Protein AF-A0A3D6BTU5-F1 (afdb_monomer)

Mean predicted aligned error: 3.22 Å

Organism: NCBI:txid1137281

Secondary structure (DSSP, 8-state):
--S--EEEEEE-TTSSSEEEEE---TTTS-HHHHHHHHHHHHHHHH-PPPPGGGG-TT---PPP--TT-EE-GGGS--

Radius of gyration: 13.21 Å; Cα contacts (8 Å, |Δi|>4): 67; chains: 1; bounding box: 27×28×33 Å

Foldseek 3Di:
DVVWDFQWWDQAPVNPGIDTDTDDDPVVPHLQVVVVVVQVCCCVPVVDHDDPQPSDPPDDDDDDPDPPIDHPPVPDDD

Structure (mmCIF, N/CA/C/O backbone):
data_AF-A0A3D6BTU5-F1
#
_entry.id   AF-A0A3D6BTU5-F1
#
loop_
_atom_site.group_PDB
_atom_site.id
_atom_site.type_symbol
_atom_site.label_atom_id
_atom_site.label_alt_id
_atom_site.label_comp_id
_atom_site.label_asym_id
_atom_site.label_entity_id
_atom_site.label_seq_id
_atom_site.pdbx_PDB_ins_code
_atom_site.Cartn_x
_atom_site.Cartn_y
_atom_site.Cartn_z
_atom_site.occupancy
_atom_site.B_iso_or_equiv
_atom_site.auth_seq_id
_atom_site.auth_comp_id
_atom_site.auth_asym_id
_atom_site.auth_atom_id
_atom_site.pdbx_PDB_model_num
ATOM 1 N N . ASP A 1 1 ? -10.130 -7.821 -5.199 1.00 90.44 1 ASP A N 1
ATOM 2 C CA . ASP A 1 1 ? -10.912 -7.756 -3.957 1.00 90.44 1 ASP A CA 1
ATOM 3 C C . ASP A 1 1 ? -12.171 -6.944 -4.241 1.00 90.44 1 ASP A C 1
ATOM 5 O O . ASP A 1 1 ? -12.115 -6.115 -5.143 1.00 90.44 1 ASP A O 1
ATOM 9 N N . GLU A 1 2 ? -13.295 -7.228 -3.584 1.00 92.31 2 GLU A N 1
ATOM 10 C CA . GLU A 1 2 ? -14.566 -6.525 -3.839 1.00 92.31 2 GLU A CA 1
ATOM 11 C C . GLU A 1 2 ? -14.760 -5.257 -2.989 1.00 92.31 2 GLU A C 1
ATOM 13 O O . GLU A 1 2 ? -15.564 -4.401 -3.349 1.00 92.31 2 GLU A O 1
ATOM 18 N N . TYR A 1 3 ? -14.001 -5.107 -1.900 1.00 93.31 3 TYR A N 1
ATOM 19 C CA . TYR A 1 3 ? -14.066 -3.970 -0.981 1.00 93.31 3 TYR A CA 1
ATOM 20 C C . TYR A 1 3 ? -12.998 -2.913 -1.269 1.00 93.31 3 TYR A C 1
ATOM 22 O O . TYR A 1 3 ? -13.194 -1.739 -0.954 1.00 93.31 3 TYR A O 1
ATOM 30 N N . PHE A 1 4 ? -11.874 -3.308 -1.874 1.00 93.81 4 PHE A N 1
ATOM 31 C CA . PHE A 1 4 ? -10.766 -2.404 -2.173 1.00 93.81 4 PHE A CA 1
ATOM 32 C C . PHE A 1 4 ? -10.545 -2.234 -3.675 1.00 93.81 4 PHE A C 1
ATOM 34 O O . PHE A 1 4 ? -10.157 -3.167 -4.384 1.00 93.81 4 PHE A O 1
ATOM 41 N N . GLU A 1 5 ? -10.715 -1.000 -4.149 1.00 95.31 5 GLU A N 1
ATOM 42 C CA . GLU A 1 5 ? -10.308 -0.613 -5.495 1.00 95.31 5 GLU A CA 1
ATOM 43 C C . GLU A 1 5 ? -8.779 -0.483 -5.548 1.00 95.31 5 GLU A C 1
ATOM 45 O O . GLU A 1 5 ? -8.171 0.322 -4.839 1.00 95.31 5 GLU A O 1
ATOM 50 N N . THR A 1 6 ? -8.146 -1.302 -6.387 1.00 96.75 6 THR A N 1
ATOM 51 C CA . THR A 1 6 ? -6.700 -1.239 -6.609 1.00 96.75 6 THR A CA 1
ATOM 52 C C . THR A 1 6 ? -6.350 0.037 -7.360 1.00 96.75 6 THR A C 1
ATOM 54 O O . THR A 1 6 ? -6.765 0.208 -8.504 1.00 96.75 6 THR A O 1
ATOM 57 N N . GLU A 1 7 ? -5.519 0.885 -6.755 1.00 96.06 7 GLU A N 1
ATOM 58 C CA . GLU A 1 7 ? -4.966 2.074 -7.410 1.00 96.06 7 GLU A CA 1
ATOM 59 C C . GLU A 1 7 ? -3.692 1.730 -8.188 1.00 96.06 7 GLU A C 1
ATOM 61 O O . GLU A 1 7 ? -3.492 2.188 -9.313 1.00 96.06 7 GLU A O 1
ATOM 66 N N . MET A 1 8 ? -2.845 0.875 -7.608 1.00 96.19 8 MET A N 1
ATOM 67 C CA . MET A 1 8 ? -1.615 0.391 -8.228 1.00 96.19 8 MET A CA 1
ATOM 68 C C . MET A 1 8 ? -1.194 -0.943 -7.599 1.00 96.19 8 MET A C 1
ATOM 70 O O . MET A 1 8 ? -1.375 -1.151 -6.396 1.00 96.19 8 MET A O 1
ATOM 74 N N . LEU A 1 9 ? -0.631 -1.851 -8.395 1.00 96.62 9 LEU A N 1
ATOM 75 C CA . LEU A 1 9 ? -0.121 -3.138 -7.915 1.00 96.62 9 LEU A CA 1
ATOM 76 C C . LEU A 1 9 ? 1.140 -3.526 -8.685 1.00 96.62 9 LEU A C 1
ATOM 78 O O . LEU A 1 9 ? 1.135 -3.569 -9.914 1.00 96.62 9 LEU A O 1
ATOM 82 N N . PHE A 1 10 ? 2.209 -3.810 -7.946 1.00 96.31 10 PHE A N 1
ATOM 83 C CA . PHE A 1 10 ? 3.521 -4.135 -8.501 1.00 96.31 10 PHE A CA 1
ATOM 84 C C . PHE A 1 10 ? 4.304 -5.070 -7.581 1.00 96.31 10 PHE A C 1
ATOM 86 O O . PHE A 1 10 ? 3.981 -5.205 -6.399 1.00 96.31 10 PHE A O 1
ATOM 93 N N . THR A 1 11 ? 5.350 -5.699 -8.111 1.00 95.31 11 THR A N 1
ATOM 94 C CA . THR A 1 11 ? 6.305 -6.486 -7.319 1.00 95.31 11 THR A CA 1
ATOM 95 C C . THR A 1 11 ? 7.004 -5.590 -6.295 1.00 95.31 11 THR A C 1
ATOM 97 O O . THR A 1 11 ? 7.467 -4.502 -6.631 1.00 95.31 11 THR A O 1
ATOM 100 N N . SER A 1 12 ? 7.077 -6.019 -5.034 1.00 93.56 12 SER A N 1
ATOM 101 C CA . SER A 1 12 ? 7.732 -5.252 -3.971 1.00 93.56 12 SER A CA 1
ATOM 102 C C . SER A 1 12 ? 9.206 -4.964 -4.314 1.00 93.56 12 SER A C 1
ATOM 104 O O . SER A 1 12 ? 9.837 -5.754 -5.014 1.00 93.56 12 SER A O 1
ATOM 106 N N . PRO A 1 13 ? 9.809 -3.872 -3.800 1.00 90.50 13 PRO A N 1
ATOM 107 C CA . PRO A 1 13 ? 11.223 -3.568 -4.052 1.00 90.50 13 PRO A CA 1
ATOM 108 C C . PRO A 1 13 ? 12.204 -4.673 -3.626 1.00 90.50 13 PRO A C 1
ATOM 110 O O . PRO A 1 13 ? 13.301 -4.757 -4.166 1.00 90.50 13 PRO A O 1
ATOM 113 N N . SER A 1 14 ? 11.820 -5.512 -2.659 1.00 90.75 14 SER A N 1
ATOM 114 C CA . SER A 1 14 ? 12.571 -6.698 -2.233 1.00 90.75 14 SER A CA 1
ATOM 115 C C . SER A 1 14 ? 12.469 -7.874 -3.211 1.00 90.75 14 SER A C 1
ATOM 117 O O . SER A 1 14 ? 13.311 -8.766 -3.165 1.00 90.75 14 SER A O 1
ATOM 119 N N . GLY A 1 15 ? 11.468 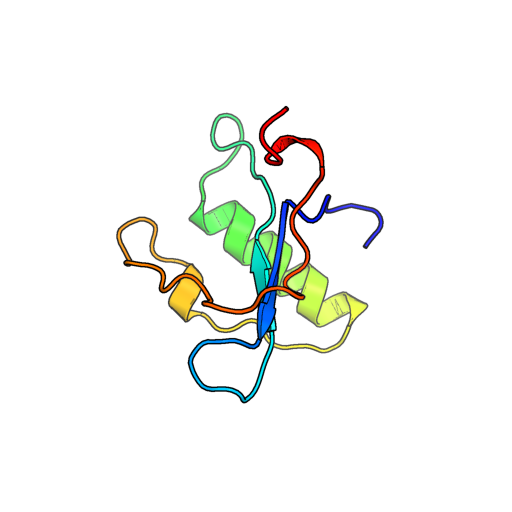-7.885 -4.095 1.00 91.50 15 GLY A N 1
ATOM 120 C CA . GLY A 1 15 ? 11.246 -8.932 -5.096 1.00 91.50 15 GLY A CA 1
ATOM 121 C C . GLY A 1 15 ? 10.507 -10.176 -4.590 1.00 91.50 15 GLY A C 1
ATOM 122 O O . GLY A 1 15 ? 10.258 -11.087 -5.371 1.00 91.50 15 GLY A O 1
ATOM 123 N N . ASP A 1 16 ? 10.149 -10.231 -3.308 1.00 92.88 16 ASP A N 1
ATOM 124 C CA . ASP A 1 16 ? 9.578 -11.405 -2.629 1.00 92.88 16 ASP A CA 1
ATOM 125 C C . ASP A 1 16 ? 8.070 -11.297 -2.349 1.00 92.88 16 ASP A C 1
ATOM 127 O O . ASP A 1 16 ? 7.476 -12.186 -1.738 1.00 92.88 16 ASP A O 1
ATOM 131 N N . GLY A 1 17 ? 7.430 -10.222 -2.806 1.00 93.31 17 GLY A N 1
ATOM 132 C CA . GLY A 1 17 ? 6.016 -9.993 -2.569 1.00 93.31 1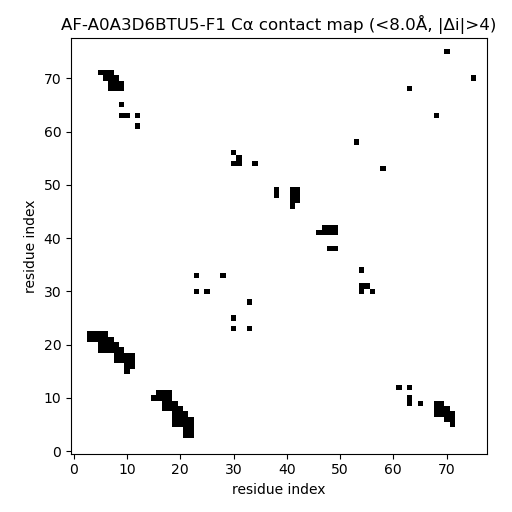7 GLY A CA 1
ATOM 133 C C . GLY A 1 17 ? 5.406 -8.977 -3.518 1.00 93.31 17 GLY A C 1
ATOM 134 O O . GLY A 1 17 ? 5.986 -8.586 -4.531 1.00 93.31 17 GLY A O 1
ATOM 135 N N . LEU A 1 18 ? 4.201 -8.539 -3.170 1.00 94.94 18 LEU A N 1
ATOM 136 C CA . LEU A 1 18 ? 3.465 -7.519 -3.902 1.00 94.94 18 LEU A CA 1
ATOM 137 C C . LEU A 1 18 ? 3.324 -6.269 -3.042 1.00 94.94 18 LEU A C 1
ATOM 139 O O . LEU A 1 18 ? 3.090 -6.348 -1.836 1.00 94.94 18 LEU A O 1
ATOM 143 N N . LYS A 1 19 ? 3.416 -5.108 -3.682 1.00 95.25 19 LYS A N 1
ATOM 144 C CA . LYS A 1 19 ? 3.046 -3.827 -3.101 1.00 95.25 19 LYS A CA 1
ATOM 145 C C . LYS A 1 19 ? 1.715 -3.389 -3.688 1.00 95.25 19 LYS A C 1
ATOM 147 O O . LYS A 1 19 ? 1.618 -3.061 -4.868 1.00 95.25 19 LYS A O 1
ATOM 152 N N . TRP A 1 20 ? 0.693 -3.416 -2.842 1.00 96.38 20 TRP A N 1
ATOM 153 C CA . TRP A 1 20 ? -0.673 -3.074 -3.205 1.00 96.38 20 TRP A CA 1
ATOM 154 C C . TRP A 1 20 ? -1.028 -1.693 -2.664 1.00 96.38 20 TRP A C 1
ATOM 156 O O . TRP A 1 20 ? -0.996 -1.469 -1.454 1.00 96.38 20 TRP A O 1
ATOM 166 N N . ILE A 1 21 ? -1.334 -0.763 -3.565 1.00 95.69 21 ILE A N 1
ATOM 167 C CA . ILE A 1 21 ? -1.784 0.583 -3.223 1.00 95.69 21 ILE A CA 1
ATOM 168 C C . ILE A 1 21 ? -3.301 0.633 -3.380 1.00 95.69 21 ILE A C 1
ATOM 170 O O . ILE A 1 21 ? -3.836 0.351 -4.456 1.00 95.69 21 ILE A O 1
ATOM 174 N N . ILE A 1 22 ? -3.970 1.015 -2.298 1.00 95.69 22 ILE A N 1
ATOM 175 C CA . ILE A 1 22 ? -5.414 1.231 -2.224 1.00 95.69 22 ILE A CA 1
ATOM 176 C C . ILE A 1 22 ? -5.675 2.647 -1.724 1.00 95.69 22 ILE A C 1
ATOM 178 O O . ILE A 1 22 ? -4.844 3.234 -1.024 1.00 95.69 22 ILE A O 1
ATOM 182 N N . ARG A 1 23 ? -6.832 3.198 -2.076 1.00 92.94 23 ARG A N 1
ATOM 183 C CA . ARG A 1 23 ? -7.271 4.494 -1.560 1.00 92.94 23 ARG A CA 1
ATOM 184 C C . ARG A 1 23 ? -7.947 4.319 -0.201 1.00 92.94 23 ARG A C 1
ATOM 186 O O . ARG A 1 23 ? -8.666 3.346 0.005 1.00 92.94 23 ARG A O 1
ATOM 193 N N . ILE A 1 24 ? -7.743 5.277 0.697 1.00 93.38 24 ILE A N 1
ATOM 194 C CA . ILE A 1 24 ? -8.402 5.346 2.009 1.00 93.38 24 ILE A CA 1
ATOM 195 C C . ILE A 1 24 ? -8.992 6.743 2.223 1.00 93.38 24 ILE A C 1
ATOM 197 O O . ILE A 1 24 ? -8.503 7.705 1.623 1.00 93.38 24 ILE A O 1
ATOM 201 N N . ASP A 1 25 ? -10.017 6.857 3.069 1.00 92.81 25 ASP A N 1
ATOM 202 C CA . ASP A 1 25 ? -10.626 8.139 3.438 1.00 92.81 25 ASP A CA 1
ATOM 203 C C . ASP A 1 25 ? -10.277 8.527 4.877 1.00 92.81 25 ASP A C 1
ATOM 205 O O . ASP A 1 25 ? -10.973 8.198 5.835 1.00 92.81 25 ASP A O 1
ATOM 209 N N . VAL A 1 26 ? -9.191 9.281 5.031 1.00 93.62 26 VAL A N 1
ATOM 210 C CA . VAL A 1 26 ? -8.697 9.682 6.355 1.00 93.62 26 VAL A CA 1
ATOM 211 C C . VAL A 1 26 ? -9.568 10.719 7.078 1.00 93.62 26 VAL A C 1
ATOM 213 O O . VAL A 1 26 ? -9.203 11.153 8.170 1.00 93.62 26 VAL A O 1
ATOM 216 N N . SER A 1 27 ? -10.688 11.152 6.485 1.00 95.38 27 SER A N 1
ATOM 217 C CA . SER A 1 27 ? -11.645 12.037 7.158 1.00 95.38 27 SER A CA 1
ATOM 218 C C . SER A 1 27 ? -12.530 11.302 8.170 1.00 95.38 27 SER A C 1
ATOM 220 O O . SER A 1 27 ? -12.995 11.929 9.122 1.00 95.38 27 SER A O 1
ATOM 222 N N . GLU A 1 28 ? -12.716 9.986 8.007 1.00 90.56 28 GLU A N 1
ATOM 223 C CA . GLU A 1 28 ? -13.539 9.161 8.901 1.00 90.56 28 GLU A CA 1
ATOM 224 C C . GLU A 1 28 ? -12.711 8.451 9.978 1.00 90.56 28 GLU A C 1
ATOM 226 O O . GLU A 1 28 ? -13.091 8.447 11.149 1.00 90.56 28 GLU A O 1
ATOM 231 N N . VAL A 1 29 ? -11.572 7.861 9.594 1.00 94.56 29 VAL A N 1
ATOM 232 C CA . VAL A 1 29 ? -10.655 7.151 10.503 1.00 94.56 29 VAL A CA 1
ATOM 233 C C . VAL A 1 29 ? -9.196 7.379 10.108 1.00 94.56 29 VAL A C 1
ATOM 235 O O . VAL A 1 29 ? -8.877 7.710 8.968 1.00 94.56 29 VAL A O 1
ATOM 238 N N . THR A 1 30 ? -8.268 7.201 11.043 1.00 95.94 30 THR A N 1
ATOM 239 C CA . THR A 1 30 ? -6.844 7.464 10.795 1.00 95.94 30 THR A CA 1
ATOM 240 C C . THR A 1 30 ? -6.207 6.428 9.859 1.00 95.94 30 THR A C 1
ATOM 242 O O . THR A 1 30 ? -6.662 5.289 9.746 1.00 95.94 30 THR A O 1
ATOM 245 N N . HIS A 1 31 ? -5.070 6.777 9.238 1.00 95.12 31 HIS A N 1
ATOM 246 C CA . HIS A 1 31 ? -4.264 5.826 8.448 1.00 95.12 31 HIS A CA 1
ATOM 247 C C . HIS A 1 31 ? -3.915 4.555 9.232 1.00 95.12 31 HIS A C 1
ATOM 249 O O . HIS A 1 31 ? -3.980 3.457 8.690 1.00 95.12 31 HIS A O 1
ATOM 255 N N . SER A 1 32 ? -3.571 4.692 10.517 1.00 95.94 32 SER A N 1
ATOM 256 C CA . SER A 1 32 ? -3.204 3.561 11.379 1.00 95.94 32 SER A CA 1
ATOM 257 C C . SER A 1 32 ? -4.378 2.600 11.598 1.00 95.94 32 SER A C 1
ATOM 259 O O . SER A 1 32 ? -4.201 1.378 11.571 1.00 95.94 32 SER A O 1
ATOM 261 N N . GLU A 1 33 ? -5.582 3.141 11.789 1.00 96.75 33 GLU A N 1
ATOM 262 C CA . GLU A 1 33 ? -6.809 2.353 11.935 1.00 96.75 33 GLU A CA 1
ATOM 263 C C . GLU A 1 33 ? -7.164 1.641 10.629 1.00 96.75 33 GLU A C 1
ATOM 265 O O . GLU A 1 33 ? -7.373 0.426 10.649 1.00 96.75 33 GLU A O 1
ATOM 270 N N . TYR A 1 34 ? -7.119 2.343 9.489 1.00 96.50 34 TYR A N 1
ATOM 271 C CA . TYR A 1 34 ? -7.286 1.717 8.172 1.00 96.50 34 TYR A CA 1
ATOM 272 C C . TYR A 1 34 ? -6.281 0.598 7.942 1.00 96.50 34 TYR A C 1
ATOM 274 O O . TYR A 1 34 ? -6.665 -0.512 7.581 1.00 96.50 34 TYR A O 1
ATOM 282 N N . PHE A 1 35 ? -4.995 0.867 8.172 1.00 96.75 35 PHE A N 1
ATOM 283 C CA . PHE A 1 35 ? -3.935 -0.108 7.954 1.00 96.75 35 PHE A CA 1
ATOM 284 C C . PHE A 1 35 ? -4.169 -1.371 8.788 1.00 96.75 35 PHE A C 1
ATOM 286 O O . PHE A 1 35 ? -4.058 -2.484 8.277 1.00 96.75 35 PHE A O 1
ATOM 293 N N . THR A 1 36 ? -4.555 -1.203 10.055 1.00 97.44 36 THR A N 1
ATOM 294 C CA . THR A 1 36 ? -4.868 -2.319 10.956 1.00 97.44 36 THR A CA 1
ATOM 295 C C . THR A 1 36 ? -6.085 -3.108 10.470 1.00 97.44 3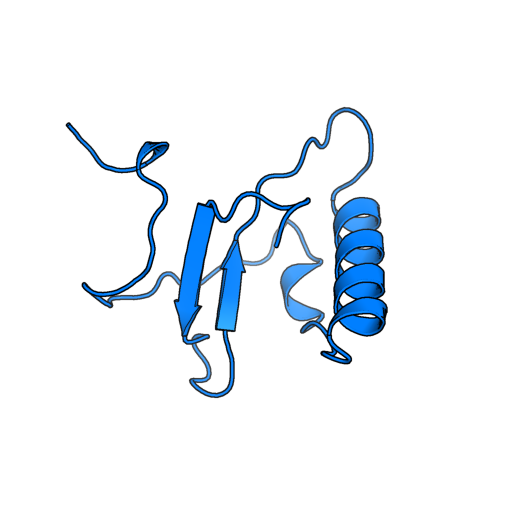6 THR A C 1
ATOM 297 O O . THR A 1 36 ? -6.032 -4.336 10.403 1.00 97.44 36 THR A O 1
ATOM 300 N N . ALA A 1 37 ? -7.169 -2.427 10.091 1.00 96.69 37 ALA A N 1
ATOM 301 C CA . ALA A 1 37 ? -8.385 -3.068 9.595 1.00 96.69 37 ALA A CA 1
ATOM 302 C C . ALA A 1 37 ? -8.133 -3.857 8.299 1.00 96.69 37 ALA A C 1
ATOM 304 O O . ALA A 1 37 ? -8.519 -5.022 8.198 1.00 96.69 37 ALA A O 1
ATOM 305 N N . VAL A 1 38 ? -7.420 -3.259 7.341 1.00 96.69 38 VAL A N 1
ATOM 306 C CA . VAL A 1 38 ? -7.063 -3.891 6.063 1.00 96.69 38 VAL A CA 1
ATOM 307 C C . VAL A 1 38 ? -6.124 -5.077 6.283 1.00 96.69 38 VAL A C 1
ATOM 309 O O . VAL A 1 38 ? -6.347 -6.142 5.713 1.00 96.69 38 VAL A O 1
ATOM 312 N N . ALA A 1 39 ? -5.112 -4.947 7.148 1.00 97.81 39 ALA A N 1
ATOM 313 C CA . ALA A 1 39 ? -4.215 -6.054 7.476 1.00 97.81 39 ALA A CA 1
ATOM 314 C C . ALA A 1 39 ? -4.964 -7.236 8.112 1.00 97.81 39 ALA A C 1
ATOM 316 O O . ALA A 1 39 ? -4.722 -8.386 7.740 1.00 97.81 39 ALA A O 1
ATOM 317 N N . ASN A 1 40 ? -5.907 -6.958 9.018 1.00 98.19 40 ASN A N 1
ATOM 318 C CA . ASN A 1 40 ? -6.753 -7.979 9.633 1.00 98.19 40 ASN A CA 1
ATOM 319 C C . ASN A 1 40 ? -7.653 -8.666 8.604 1.00 98.19 40 ASN A C 1
ATOM 321 O O . ASN A 1 40 ? -7.732 -9.893 8.595 1.00 98.19 40 ASN A O 1
ATOM 325 N N . TYR A 1 41 ? -8.285 -7.898 7.713 1.00 98.06 41 TYR A N 1
ATOM 326 C CA . TYR A 1 41 ? -9.096 -8.451 6.631 1.00 98.06 41 TYR A CA 1
ATOM 327 C C . TYR A 1 41 ? -8.262 -9.341 5.704 1.00 98.06 41 TYR A C 1
ATOM 329 O O . TYR A 1 41 ? -8.629 -10.487 5.467 1.00 98.06 41 TYR A O 1
ATOM 337 N N . ILE A 1 42 ? -7.104 -8.868 5.229 1.00 97.75 42 ILE A N 1
ATOM 338 C CA . ILE A 1 42 ? -6.232 -9.645 4.334 1.00 97.75 42 ILE A CA 1
ATOM 339 C C . ILE A 1 42 ? -5.783 -10.942 5.017 1.00 97.75 42 ILE A C 1
ATOM 341 O O . ILE A 1 42 ? -5.773 -12.007 4.391 1.00 97.75 42 ILE A O 1
ATOM 345 N N . LYS A 1 43 ? -5.463 -10.880 6.315 1.00 98.31 43 LYS A N 1
ATOM 346 C CA . LYS A 1 43 ? -5.104 -12.067 7.090 1.00 98.31 43 LYS A CA 1
ATOM 347 C C . LYS A 1 43 ? -6.273 -13.034 7.233 1.00 98.31 43 LYS A C 1
ATOM 349 O O . LYS A 1 43 ? -6.069 -14.234 7.091 1.00 98.31 43 L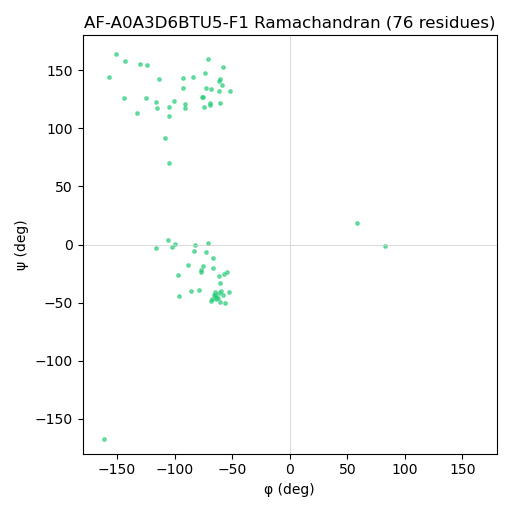YS A O 1
ATOM 354 N N . TYR A 1 44 ? -7.473 -12.542 7.507 1.00 98.38 44 TYR A N 1
ATOM 355 C CA . TYR A 1 44 ? -8.657 -13.381 7.659 1.00 98.38 44 TYR A CA 1
ATOM 356 C C . TYR A 1 44 ? -9.080 -14.028 6.332 1.00 98.38 44 TYR A C 1
ATOM 358 O O . TYR A 1 44 ? -9.264 -15.241 6.269 1.00 98.38 44 TYR A O 1
ATOM 366 N N . THR A 1 45 ? -9.176 -13.235 5.265 1.00 98.12 45 THR A N 1
ATOM 367 C CA . THR A 1 45 ? -9.730 -13.647 3.967 1.00 98.12 45 THR A CA 1
ATOM 368 C C . THR A 1 45 ? -8.738 -14.452 3.133 1.00 98.12 45 THR A C 1
ATOM 370 O O . THR A 1 45 ? -9.119 -15.420 2.478 1.00 98.12 45 THR A O 1
ATOM 373 N N . TYR A 1 46 ? -7.455 -14.079 3.159 1.00 96.50 46 TYR A N 1
ATOM 374 C CA . TYR A 1 46 ? -6.432 -14.664 2.284 1.00 96.50 46 TYR A CA 1
ATOM 375 C C . TYR A 1 46 ? -5.332 -15.416 3.036 1.00 96.50 46 TYR A C 1
ATOM 377 O O . TYR A 1 46 ? -4.446 -15.989 2.409 1.00 96.50 46 TYR A O 1
ATOM 385 N N . ASN A 1 47 ? -5.356 -15.418 4.374 1.00 97.88 47 ASN A N 1
ATOM 386 C CA . ASN A 1 47 ? -4.293 -15.969 5.221 1.00 97.88 47 ASN A CA 1
ATOM 387 C C . ASN A 1 47 ? -2.903 -15.333 4.989 1.00 97.88 47 ASN A C 1
ATOM 389 O O . ASN A 1 47 ? -1.884 -15.878 5.419 1.00 97.88 47 ASN A O 1
ATOM 393 N N . ILE A 1 48 ? -2.851 -14.148 4.373 1.00 96.50 48 ILE A N 1
ATOM 394 C CA . ILE A 1 48 ? -1.616 -13.408 4.085 1.00 96.50 48 ILE A CA 1
ATOM 395 C C . ILE A 1 48 ? -1.325 -12.433 5.227 1.00 96.50 48 ILE A C 1
ATOM 397 O O . ILE A 1 48 ? -2.208 -11.723 5.700 1.00 96.50 48 ILE A O 1
ATOM 401 N N . VAL A 1 49 ? -0.074 -12.391 5.684 1.00 96.44 49 VAL A N 1
ATOM 402 C CA . VAL A 1 49 ? 0.379 -11.401 6.670 1.00 96.44 49 VAL A CA 1
ATOM 403 C C . VAL A 1 49 ? 0.902 -10.180 5.923 1.00 96.44 49 VAL A C 1
ATOM 405 O O . VAL A 1 49 ? 1.831 -10.293 5.130 1.00 96.44 49 VAL A O 1
ATOM 408 N N . VAL A 1 50 ? 0.305 -9.017 6.179 1.00 96.62 50 VAL A N 1
ATOM 409 C CA . VAL A 1 50 ? 0.734 -7.753 5.570 1.00 96.62 50 VAL A CA 1
ATOM 410 C C . VAL A 1 50 ? 2.052 -7.282 6.184 1.00 96.62 50 VAL A C 1
ATOM 412 O O . VAL A 1 50 ? 2.205 -7.263 7.411 1.00 96.62 50 VAL A O 1
ATOM 415 N N . ASP A 1 51 ? 2.982 -6.851 5.330 1.00 94.38 51 ASP A N 1
ATOM 416 C CA . ASP A 1 51 ? 4.211 -6.180 5.752 1.00 94.38 51 ASP A CA 1
ATOM 417 C C . ASP A 1 51 ? 3.884 -4.879 6.503 1.00 94.38 51 ASP A C 1
ATOM 419 O O . ASP A 1 51 ? 3.263 -3.959 5.974 1.00 94.38 51 ASP A O 1
ATOM 423 N N . GLN A 1 52 ? 4.351 -4.791 7.747 1.00 94.50 52 GLN A N 1
ATOM 424 C CA . GLN A 1 52 ? 4.116 -3.672 8.657 1.00 94.50 52 GLN A CA 1
ATOM 425 C C . GLN A 1 52 ? 4.895 -2.403 8.290 1.00 94.50 52 GLN A C 1
ATOM 427 O O . GLN A 1 52 ? 4.700 -1.361 8.918 1.00 94.50 52 GLN A O 1
ATOM 432 N N . SER A 1 53 ? 5.780 -2.461 7.294 1.00 90.62 53 SER A N 1
ATOM 433 C CA . SER A 1 53 ? 6.565 -1.319 6.831 1.00 90.62 53 SER A CA 1
ATOM 434 C C . SER A 1 53 ? 5.700 -0.174 6.286 1.00 90.62 53 SER A C 1
ATOM 436 O O . SER A 1 53 ? 6.104 0.981 6.398 1.00 90.62 53 SER A O 1
ATOM 438 N N . GLY A 1 54 ? 4.499 -0.468 5.769 1.00 89.94 54 GLY A N 1
ATOM 439 C CA . GLY A 1 54 ? 3.566 0.510 5.188 1.00 89.94 54 GLY A CA 1
ATOM 440 C C . GLY A 1 54 ? 2.684 1.282 6.181 1.00 89.94 54 GLY A C 1
ATOM 441 O O . GLY A 1 54 ? 1.878 2.110 5.759 1.00 89.94 54 GLY A O 1
ATOM 442 N N . LYS A 1 55 ? 2.805 1.030 7.490 1.00 94.06 55 LYS A N 1
ATOM 443 C CA . LYS A 1 55 ? 1.945 1.662 8.509 1.00 94.06 55 LYS A CA 1
ATOM 444 C C . LYS A 1 55 ? 2.311 3.114 8.834 1.00 94.06 55 LYS A C 1
ATOM 446 O O . LYS A 1 55 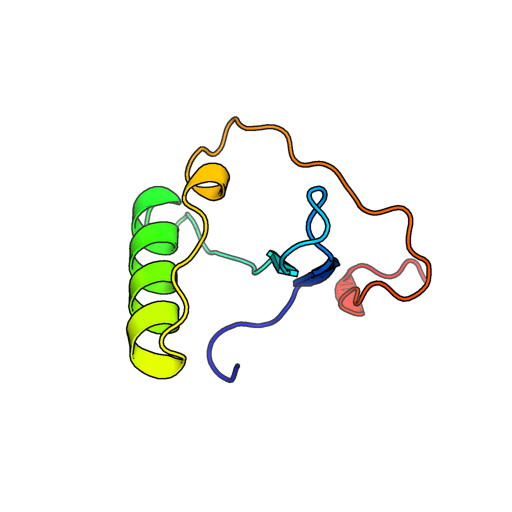? 1.493 3.838 9.386 1.00 94.06 55 LYS A O 1
ATOM 451 N N . ASP A 1 56 ? 3.546 3.520 8.550 1.00 93.69 56 ASP A N 1
ATOM 452 C CA . ASP A 1 56 ? 4.047 4.863 8.847 1.00 93.69 56 ASP A CA 1
ATOM 453 C C . ASP A 1 56 ? 3.800 5.796 7.658 1.00 93.69 56 ASP A C 1
ATOM 455 O O . ASP A 1 56 ? 4.346 5.591 6.574 1.00 93.69 56 ASP A O 1
ATOM 459 N N . VAL A 1 57 ? 2.993 6.834 7.885 1.00 91.62 57 VAL A N 1
ATOM 460 C CA . VAL A 1 57 ? 2.606 7.834 6.877 1.00 91.62 57 VAL A CA 1
ATOM 461 C C . VAL A 1 57 ? 3.818 8.584 6.321 1.00 91.62 57 VAL A C 1
ATOM 463 O O . VAL A 1 57 ? 3.832 8.959 5.152 1.00 91.62 57 VAL A O 1
ATOM 466 N N . SER A 1 58 ? 4.846 8.805 7.141 1.00 93.06 58 SER A N 1
ATOM 467 C CA . SER A 1 58 ? 6.026 9.588 6.760 1.00 93.06 58 SER A CA 1
ATOM 468 C C . SER A 1 58 ? 7.075 8.783 5.985 1.00 93.06 58 SER A C 1
ATOM 470 O O . SER A 1 58 ? 8.064 9.340 5.500 1.00 93.0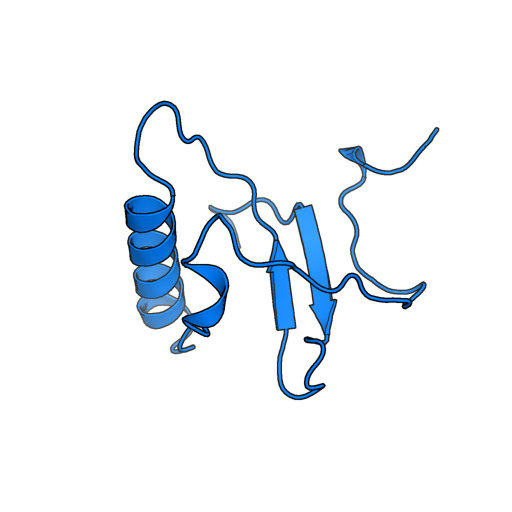6 58 SER A O 1
ATOM 472 N N . ARG A 1 59 ? 6.879 7.466 5.846 1.00 90.38 59 ARG A N 1
ATOM 473 C CA . ARG A 1 59 ? 7.858 6.581 5.221 1.00 90.38 59 ARG A CA 1
ATOM 474 C C . ARG A 1 59 ? 7.855 6.732 3.701 1.00 90.38 59 ARG A C 1
ATOM 476 O O . ARG A 1 59 ? 6.845 6.524 3.035 1.00 90.38 59 ARG A O 1
ATOM 483 N N . ALA A 1 60 ? 9.035 6.978 3.136 1.00 90.06 60 ALA A N 1
ATOM 484 C CA . ALA A 1 60 ? 9.218 6.992 1.691 1.00 90.06 60 ALA A CA 1
ATOM 485 C C . ALA A 1 60 ? 8.866 5.636 1.045 1.00 90.06 60 ALA A C 1
ATOM 487 O O . ALA A 1 60 ? 9.163 4.558 1.572 1.00 90.06 60 ALA A O 1
ATOM 488 N N . CYS A 1 61 ? 8.266 5.704 -0.141 1.00 88.94 61 CYS A N 1
ATOM 489 C CA . CYS A 1 61 ? 7.874 4.553 -0.941 1.00 88.94 61 CYS A CA 1
ATOM 490 C C . CYS A 1 61 ? 8.662 4.544 -2.257 1.00 88.94 61 CYS A C 1
ATOM 492 O O . CYS A 1 61 ? 8.578 5.497 -3.026 1.00 88.94 61 CYS A O 1
ATOM 494 N N . PHE A 1 62 ? 9.396 3.462 -2.533 1.00 90.75 62 PHE A N 1
ATOM 495 C CA . PHE A 1 62 ? 9.968 3.239 -3.862 1.00 90.75 62 PHE A CA 1
ATOM 496 C C . PHE A 1 62 ? 8.859 2.954 -4.879 1.00 90.75 62 PHE A C 1
ATOM 498 O O . PHE A 1 62 ? 7.976 2.132 -4.616 1.00 90.75 62 PHE A O 1
ATOM 505 N N . LEU A 1 63 ? 8.942 3.608 -6.036 1.00 90.88 63 LEU A N 1
ATOM 506 C CA . LEU A 1 63 ? 8.101 3.326 -7.195 1.00 90.88 63 LEU A CA 1
ATOM 507 C C . LEU A 1 63 ? 8.803 2.318 -8.118 1.00 90.88 63 LEU A C 1
ATOM 509 O O . LEU A 1 63 ? 10.029 2.376 -8.252 1.00 90.88 63 LEU A O 1
ATOM 513 N N . PRO A 1 64 ? 8.057 1.397 -8.746 1.00 92.88 64 PRO A N 1
ATOM 514 C CA . PRO A 1 64 ? 8.617 0.446 -9.687 1.00 92.88 64 PRO A CA 1
ATOM 515 C C . PRO A 1 64 ? 8.969 1.144 -11.002 1.00 92.88 64 PRO A C 1
ATOM 517 O O . PRO A 1 64 ? 8.270 2.051 -11.453 1.00 92.88 64 PRO A O 1
ATOM 520 N N . TYR A 1 65 ? 10.021 0.658 -11.654 1.00 91.44 65 TYR A N 1
ATOM 521 C CA . TYR A 1 65 ? 10.283 0.926 -13.065 1.00 91.44 65 TYR A CA 1
ATOM 522 C C . TYR A 1 65 ? 9.925 -0.326 -13.871 1.00 91.44 65 TYR A C 1
ATOM 524 O O . TYR A 1 65 ? 10.794 -1.061 -14.333 1.00 91.44 65 TYR A O 1
ATOM 532 N N . ASP A 1 66 ? 8.626 -0.612 -13.952 1.00 90.94 66 ASP A N 1
ATOM 533 C CA . ASP A 1 66 ? 8.085 -1.797 -14.618 1.00 90.94 66 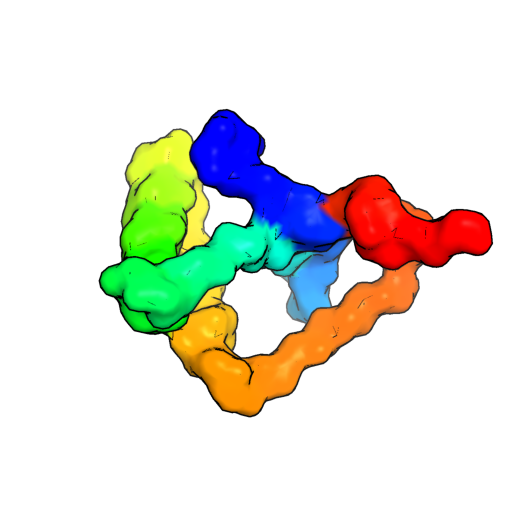ASP A CA 1
ATOM 534 C C . ASP A 1 66 ? 6.914 -1.388 -15.531 1.00 90.94 66 ASP A C 1
ATOM 536 O O . ASP A 1 66 ? 5.868 -0.977 -15.016 1.00 90.94 66 ASP A O 1
ATOM 540 N N . PRO A 1 67 ? 7.059 -1.508 -16.868 1.00 90.50 67 PRO A N 1
ATOM 541 C CA . PRO A 1 67 ? 6.031 -1.113 -17.832 1.00 90.50 67 PRO A CA 1
ATOM 542 C C . PRO A 1 67 ? 4.767 -1.983 -17.772 1.00 90.50 67 PRO A C 1
ATOM 544 O O . PRO A 1 67 ? 3.761 -1.633 -18.383 1.00 90.50 67 PRO A O 1
ATOM 547 N N . THR A 1 68 ? 4.809 -3.110 -17.059 1.00 91.38 68 THR A N 1
ATOM 548 C CA . THR A 1 68 ? 3.677 -4.026 -16.877 1.00 91.38 68 THR A CA 1
ATOM 549 C C . THR A 1 68 ? 2.964 -3.845 -15.537 1.00 91.38 68 THR A C 1
ATOM 551 O O . THR A 1 68 ? 1.973 -4.528 -15.277 1.00 91.38 68 THR A O 1
ATOM 554 N N . THR A 1 69 ? 3.421 -2.895 -14.708 1.00 94.62 69 THR A N 1
ATOM 555 C CA . THR A 1 69 ? 2.758 -2.525 -13.451 1.00 94.62 69 THR A CA 1
ATOM 556 C C . THR A 1 69 ? 1.289 -2.219 -13.702 1.00 94.62 69 THR A C 1
ATOM 558 O O . THR A 1 69 ? 0.940 -1.419 -14.574 1.00 94.62 69 THR A O 1
ATOM 561 N N . PHE A 1 70 ? 0.416 -2.801 -12.882 1.00 95.81 70 PHE A N 1
ATOM 562 C CA . PHE A 1 70 ? -0.977 -2.401 -12.902 1.00 95.81 70 PHE A CA 1
ATOM 563 C C . PHE A 1 70 ? -1.096 -0.983 -12.339 1.00 95.81 70 PHE A C 1
ATOM 565 O O . PHE A 1 70 ? -0.750 -0.738 -11.180 1.00 95.81 70 PHE A O 1
ATOM 572 N N . LEU A 1 71 ? -1.636 -0.072 -13.145 1.00 95.62 71 LEU A N 1
ATOM 573 C CA . LEU A 1 71 ? -2.011 1.276 -12.739 1.00 95.62 71 LEU A CA 1
ATOM 574 C C . LEU A 1 71 ? -3.477 1.503 -13.088 1.00 95.62 71 LEU A C 1
ATOM 576 O O . LEU A 1 71 ? -3.884 1.341 -14.244 1.00 95.62 71 LEU A O 1
ATOM 580 N N . HIS A 1 72 ? -4.264 1.905 -12.094 1.00 95.94 72 HIS A N 1
ATOM 581 C CA . HIS A 1 72 ? -5.671 2.185 -12.308 1.00 95.94 72 HIS A CA 1
ATOM 582 C C . HIS A 1 72 ? -5.853 3.286 -13.361 1.00 95.94 72 HIS A C 1
ATOM 584 O O . HIS A 1 72 ? -5.178 4.317 -13.334 1.00 95.94 72 HIS A O 1
ATOM 590 N N . LYS A 1 73 ? -6.815 3.091 -14.271 1.00 94.62 73 LYS A N 1
ATOM 591 C CA . LYS A 1 73 ? -7.057 3.975 -15.428 1.00 94.62 73 LYS A CA 1
ATOM 592 C C . LYS A 1 73 ? -7.265 5.448 -15.070 1.00 94.62 73 LYS A C 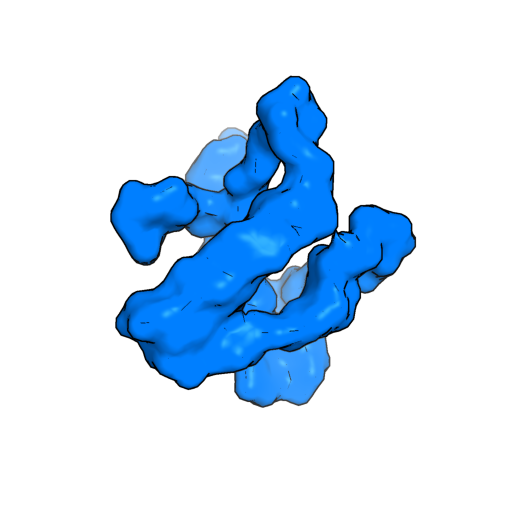1
ATOM 594 O O . LYS A 1 73 ? -7.022 6.313 -15.896 1.00 94.62 73 LYS A O 1
ATOM 599 N N . ARG A 1 74 ? -7.695 5.743 -13.838 1.00 94.06 74 ARG A N 1
ATOM 600 C CA . ARG A 1 74 ? -7.894 7.124 -13.365 1.00 94.06 74 ARG A CA 1
ATOM 601 C C . ARG A 1 74 ? -6.598 7.935 -13.250 1.00 94.06 74 ARG A C 1
ATOM 603 O O . ARG A 1 74 ? -6.676 9.154 -13.217 1.00 94.06 74 ARG A O 1
ATOM 610 N N . HIS A 1 75 ? -5.446 7.266 -13.165 1.00 91.31 75 HIS A N 1
ATOM 611 C CA . HIS A 1 75 ? -4.123 7.897 -13.057 1.00 91.31 75 HIS A CA 1
ATOM 612 C C . HIS A 1 75 ? -3.353 7.898 -14.377 1.00 91.31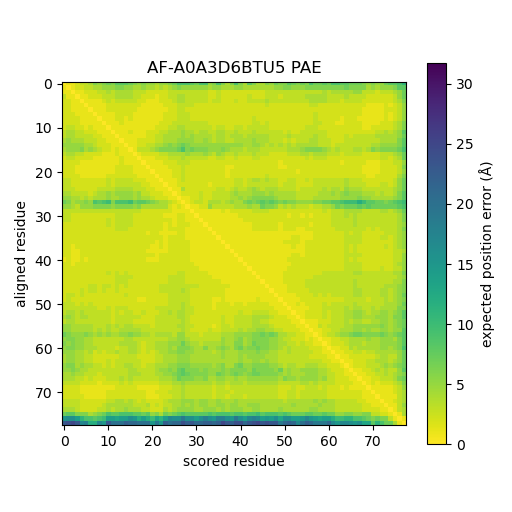 75 HIS A C 1
ATOM 614 O O . HIS A 1 75 ? -2.231 8.393 -14.432 1.00 91.31 75 HIS A O 1
ATOM 620 N N . GLN A 1 76 ? -3.919 7.313 -15.434 1.00 85.88 76 GLN A N 1
ATOM 621 C CA . GLN A 1 76 ? -3.304 7.335 -16.754 1.00 85.88 76 GLN A CA 1
ATOM 622 C C . GLN A 1 76 ? -3.513 8.731 -17.350 1.00 85.88 76 GLN A C 1
ATOM 624 O O . GLN A 1 76 ? -4.634 9.241 -17.359 1.00 85.88 76 GLN A O 1
ATOM 629 N N . ALA A 1 77 ? -2.427 9.368 -17.794 1.00 78.38 77 ALA A N 1
ATOM 630 C CA . ALA A 1 77 ? -2.523 10.620 -18.536 1.00 78.38 77 ALA A CA 1
ATOM 631 C C . ALA A 1 77 ? -3.303 10.380 -19.841 1.00 78.38 77 ALA A C 1
ATOM 633 O O . ALA A 1 77 ? -3.149 9.321 -20.453 1.00 78.38 77 ALA A O 1
ATOM 634 N N . LEU A 1 78 ? -4.151 11.346 -20.214 1.00 59.00 78 LEU A N 1
ATOM 635 C CA . LEU A 1 78 ? -4.885 11.354 -21.486 1.00 59.00 78 LEU A CA 1
ATOM 636 C C . LEU A 1 78 ? -3.936 11.354 -22.688 1.00 59.00 78 LEU A C 1
ATOM 638 O O . LEU A 1 78 ? -2.908 12.067 -22.618 1.00 59.00 78 LEU A O 1
#

Sequence (78 aa):
DEYFETEMLFTSPSGDGLKWIIRIDVSEVTHSEYFTAVANYIKYTYNIVVDQSGKDVSRACFLPYDPTTFLHKRHQAL

Solvent-accessible surface area (backbone atoms only — not comparable to full-atom values): 5178 Å² total; per-residue (Å²): 115,95,89,55,66,66,47,31,42,40,71,27,97,86,69,84,51,72,43,77,40,64,82,81,66,65,88,82,47,51,67,59,57,51,47,51,52,50,37,50,46,42,30,70,79,67,69,42,83,66,75,71,79,75,59,50,88,87,58,87,75,90,78,81,95,52,97,79,47,49,63,33,74,90,74,55,81,131

InterPro domains:
  IPR014907 BT4734-like, N-terminal [PF08800] (5-69)

pLDDT: mean 93.59, std 5.08, range [59.0, 98.38]

Nearest PDB structures (foldseek):
  3ufc-assembly1_X  TM=4.310E-01  e=8.606E+00  Pyrococcus furiosus DSM 3638
  6dx7-assembly3_E  TM=3.471E-01  e=8.056E+00  Physcomitrium patens